Protein AF-A0A712HR79-F1 (afdb_monomer)

Foldseek 3Di:
DVVVVVVVVVVVVVVPPPDDDDQQPQAPAEDEDDADPDPVRNVVSVVVQVVSVVSHHHYDDHD

Secondary structure (DSSP, 8-state):
-HHHHHHHHHHHHHHT---PPPPPTTTT-EE-----SSHHHHHHHHHHHHHHHHTT-EEPPP-

Nearest PDB structures (foldseek):
  7pu4-assembly2_C  TM=6.468E-01  e=4.696E+00  Thermotoga maritima MSB8
  2qb5-assembly2_B  TM=6.551E-01  e=8.770E+00  Homo sapiens

Structure (mmCIF, N/CA/C/O backbone):
data_AF-A0A712HR79-F1
#
_entry.id   AF-A0A712HR79-F1
#
loop_
_atom_site.group_PDB
_atom_site.id
_atom_site.type_symbol
_atom_site.label_atom_id
_atom_site.label_alt_id
_atom_site.label_comp_id
_atom_site.label_asym_id
_atom_site.label_entity_id
_atom_site.label_seq_id
_atom_site.pdbx_PDB_ins_code
_atom_site.Cartn_x
_atom_site.Cartn_y
_atom_site.Cartn_z
_atom_site.occupancy
_atom_site.B_iso_or_equiv
_atom_site.auth_seq_id
_atom_site.auth_comp_id
_atom_site.auth_asym_id
_atom_site.auth_atom_id
_atom_site.pdbx_PDB_model_num
ATOM 1 N N . MET A 1 1 ? 31.986 14.870 -44.380 1.00 62.59 1 MET A N 1
ATOM 2 C CA . MET A 1 1 ? 32.369 13.740 -43.500 1.00 62.59 1 MET A CA 1
ATOM 3 C C . MET A 1 1 ? 32.218 14.067 -42.013 1.00 62.59 1 MET A C 1
ATOM 5 O O . MET A 1 1 ? 31.506 13.341 -41.341 1.00 62.59 1 MET A O 1
ATOM 9 N N . ARG A 1 2 ? 32.785 15.167 -41.488 1.00 71.62 2 ARG A N 1
ATOM 10 C CA . ARG A 1 2 ? 32.679 15.536 -40.053 1.00 71.62 2 ARG A CA 1
ATOM 11 C C . ARG A 1 2 ? 31.234 15.743 -39.562 1.00 71.62 2 ARG A C 1
ATOM 13 O O . ARG A 1 2 ? 30.864 15.205 -38.529 1.00 71.62 2 ARG A O 1
ATOM 20 N N . HIS A 1 3 ? 30.400 16.445 -40.331 1.00 67.44 3 HIS A N 1
ATOM 21 C CA . HIS A 1 3 ? 28.989 16.667 -39.974 1.00 67.44 3 HIS A CA 1
ATOM 22 C C . HIS A 1 3 ? 28.160 15.381 -39.983 1.00 67.44 3 HIS A C 1
ATOM 24 O O . HIS A 1 3 ? 27.338 15.185 -39.100 1.00 67.44 3 HIS A O 1
ATOM 30 N N . THR A 1 4 ? 28.414 14.477 -40.930 1.00 76.38 4 THR A N 1
ATOM 31 C CA . THR A 1 4 ? 27.735 13.176 -41.016 1.00 76.38 4 THR A CA 1
ATOM 32 C C . THR A 1 4 ? 27.998 12.324 -39.775 1.00 76.38 4 THR A C 1
ATOM 34 O O . THR A 1 4 ? 27.077 11.702 -39.262 1.00 76.38 4 THR A O 1
ATOM 37 N N . VAL A 1 5 ? 29.230 12.348 -39.254 1.00 77.69 5 VAL A N 1
ATOM 38 C CA . VAL A 1 5 ? 29.601 11.644 -38.015 1.00 77.69 5 VAL A CA 1
ATOM 39 C C . VAL A 1 5 ? 28.904 12.259 -36.799 1.00 77.69 5 VAL A C 1
ATOM 41 O O . VAL A 1 5 ? 28.373 11.525 -35.975 1.00 77.69 5 VAL A O 1
ATOM 44 N N . ILE A 1 6 ? 28.837 13.592 -36.722 1.00 81.12 6 ILE A N 1
ATOM 45 C CA . ILE A 1 6 ? 28.149 14.308 -35.633 1.00 81.12 6 ILE A CA 1
ATOM 46 C C . ILE A 1 6 ? 26.634 14.044 -35.657 1.00 81.12 6 ILE A C 1
ATOM 48 O O . ILE A 1 6 ? 26.028 13.795 -34.617 1.00 81.12 6 ILE A O 1
ATOM 52 N N . PHE A 1 7 ? 26.010 14.059 -36.837 1.00 82.44 7 PHE A N 1
ATOM 53 C CA . PHE A 1 7 ? 24.586 13.747 -36.973 1.00 82.44 7 PHE A CA 1
ATOM 54 C C . PHE A 1 7 ? 24.287 12.280 -36.657 1.00 82.44 7 PHE A C 1
ATOM 56 O O . PHE A 1 7 ? 23.306 11.997 -35.974 1.00 82.44 7 PHE A O 1
ATOM 63 N N . ALA A 1 8 ? 25.144 11.351 -37.087 1.00 82.44 8 ALA A N 1
ATOM 64 C CA . ALA A 1 8 ? 24.993 9.935 -36.767 1.00 82.44 8 ALA A CA 1
ATOM 65 C C . ALA A 1 8 ? 25.112 9.671 -35.258 1.00 82.44 8 ALA A C 1
ATOM 67 O O . ALA A 1 8 ? 24.312 8.917 -34.707 1.00 82.44 8 ALA A O 1
ATOM 68 N N . SER A 1 9 ? 26.053 10.327 -34.567 1.00 77.50 9 SER A N 1
ATOM 69 C CA . SER A 1 9 ? 26.193 10.177 -33.116 1.00 77.50 9 SER A CA 1
ATOM 70 C C . SER A 1 9 ? 25.021 10.793 -32.348 1.00 77.50 9 SER A C 1
ATOM 72 O O . SER A 1 9 ? 24.562 10.202 -31.378 1.00 77.50 9 SER A O 1
ATOM 74 N N . ALA A 1 10 ? 24.496 11.941 -32.792 1.00 80.69 10 ALA A N 1
ATOM 75 C CA . ALA A 1 10 ? 23.312 12.556 -32.189 1.00 80.69 10 ALA A CA 1
ATOM 76 C C . ALA A 1 10 ? 22.038 11.722 -32.414 1.00 80.69 10 ALA A C 1
ATOM 78 O O . ALA A 1 10 ? 21.198 11.615 -31.530 1.00 80.69 10 ALA A O 1
ATOM 79 N N . PHE A 1 11 ? 21.889 11.088 -33.578 1.00 81.38 11 PHE A N 1
ATOM 80 C CA . PHE A 1 11 ? 20.749 10.208 -33.836 1.00 81.38 11 PHE A CA 1
ATOM 81 C C . PHE A 1 11 ? 20.814 8.919 -33.001 1.00 81.38 11 PHE A C 1
ATOM 83 O O . PHE A 1 11 ? 19.797 8.469 -32.477 1.00 81.38 11 PHE A O 1
ATOM 90 N N . ALA A 1 12 ? 22.014 8.360 -32.811 1.00 79.00 12 ALA A N 1
ATOM 91 C CA . ALA A 1 12 ? 22.218 7.177 -31.978 1.00 79.00 12 ALA A CA 1
ATOM 92 C C . ALA A 1 12 ? 21.803 7.404 -30.512 1.00 79.00 12 ALA A C 1
ATOM 94 O O . ALA A 1 12 ? 21.200 6.514 -29.915 1.00 79.00 12 ALA A O 1
ATOM 95 N N . THR A 1 13 ? 22.049 8.593 -29.944 1.00 76.00 13 THR A N 1
ATOM 96 C CA . THR A 1 13 ? 21.644 8.902 -28.560 1.00 76.00 13 THR A CA 1
ATOM 97 C C . THR A 1 13 ? 20.128 9.052 -28.398 1.00 76.00 13 THR A C 1
ATOM 99 O O . THR A 1 13 ? 19.594 8.663 -27.359 1.00 76.00 13 THR A O 1
ATOM 102 N N . LEU A 1 14 ? 19.416 9.550 -29.417 1.00 76.69 14 LEU A N 1
ATOM 103 C CA . LEU A 1 14 ? 17.950 9.650 -29.409 1.00 76.69 14 LEU A CA 1
ATOM 104 C C . LEU A 1 14 ? 17.255 8.280 -29.433 1.00 76.69 14 LEU A C 1
ATOM 106 O O . LEU A 1 14 ? 16.232 8.110 -28.775 1.00 76.69 14 LEU A O 1
ATOM 110 N N . VAL A 1 15 ? 17.809 7.296 -30.148 1.00 73.12 15 VAL A N 1
ATOM 111 C CA . VAL A 1 15 ? 17.225 5.942 -30.237 1.00 73.12 15 VAL A CA 1
ATOM 112 C C . VAL A 1 15 ? 17.388 5.158 -28.929 1.00 73.12 15 VAL A C 1
ATOM 114 O O . VAL A 1 15 ? 16.537 4.342 -28.589 1.00 73.12 15 VAL A O 1
ATOM 117 N N . THR A 1 16 ? 18.441 5.425 -28.153 1.00 68.19 16 THR A N 1
ATOM 118 C CA . THR A 1 16 ? 18.693 4.742 -26.871 1.00 68.19 16 THR A CA 1
ATOM 119 C C . THR A 1 16 ? 17.902 5.297 -25.680 1.00 68.19 16 THR A C 1
ATOM 121 O O . THR A 1 16 ? 17.935 4.707 -24.604 1.00 68.19 16 THR A O 1
ATOM 124 N N . ALA A 1 17 ? 17.186 6.415 -25.835 1.00 66.50 17 ALA A N 1
ATOM 125 C CA . ALA A 1 17 ? 16.553 7.141 -24.729 1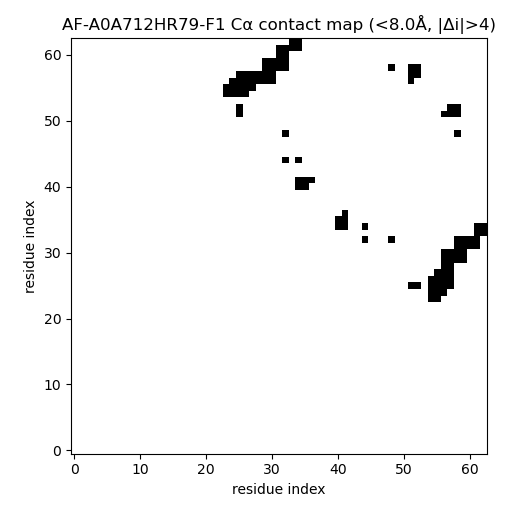.00 66.50 17 ALA A CA 1
ATOM 126 C C . ALA A 1 17 ? 15.097 6.720 -24.424 1.00 66.50 17 ALA A C 1
ATOM 128 O O . ALA A 1 17 ? 14.302 7.535 -23.952 1.00 66.50 17 ALA A O 1
ATOM 129 N N . SER A 1 18 ? 14.711 5.463 -24.665 1.00 68.06 18 SER A N 1
ATOM 130 C CA . SER A 1 18 ? 13.379 4.970 -24.289 1.00 68.06 18 SER A CA 1
ATOM 131 C C . SER A 1 18 ? 13.308 4.673 -22.784 1.00 68.06 18 SER A C 1
ATOM 133 O O . SER A 1 18 ? 13.451 3.530 -22.351 1.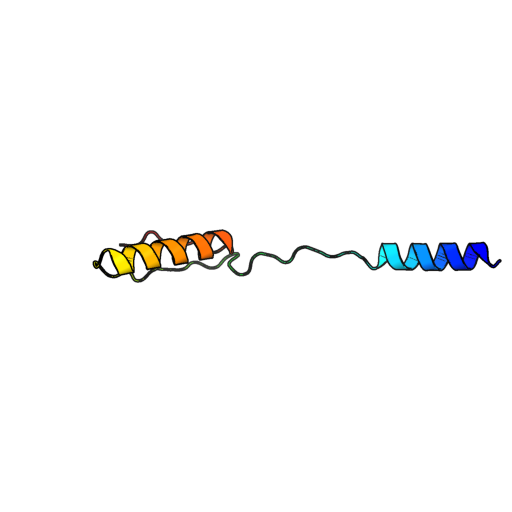00 68.06 18 SER A O 1
ATOM 135 N N . ALA A 1 19 ? 13.103 5.709 -21.970 1.00 70.44 19 ALA A N 1
ATOM 136 C CA . ALA A 1 19 ? 12.745 5.552 -20.565 1.00 70.44 19 ALA A CA 1
ATOM 137 C C . ALA A 1 19 ? 11.254 5.192 -20.470 1.00 70.44 19 ALA A C 1
ATOM 139 O O . ALA A 1 19 ? 10.385 6.056 -20.576 1.00 70.44 19 ALA A O 1
ATOM 140 N N . PHE A 1 20 ? 10.950 3.906 -20.303 1.00 75.12 20 PHE A N 1
ATOM 141 C CA . PHE A 1 20 ? 9.591 3.473 -19.989 1.00 75.12 20 PHE A CA 1
ATOM 142 C C . PHE A 1 20 ? 9.306 3.743 -18.514 1.00 75.12 20 PHE A C 1
ATOM 144 O O . PHE A 1 20 ? 10.113 3.405 -17.646 1.00 75.12 20 PHE A O 1
ATOM 151 N N . ALA A 1 21 ? 8.157 4.353 -18.229 1.00 75.12 21 ALA A N 1
ATOM 152 C CA . ALA A 1 21 ? 7.672 4.446 -16.862 1.00 75.12 21 ALA A CA 1
ATOM 153 C C . ALA A 1 21 ? 7.475 3.023 -16.323 1.00 75.12 21 ALA A C 1
ATOM 155 O O . ALA A 1 21 ? 6.774 2.218 -16.939 1.00 75.12 21 ALA A O 1
ATOM 156 N N . ALA A 1 22 ? 8.121 2.708 -15.202 1.00 82.69 22 ALA A N 1
ATOM 157 C CA . ALA A 1 22 ? 7.874 1.453 -14.513 1.00 82.69 22 ALA A CA 1
ATOM 158 C C . ALA A 1 22 ? 6.418 1.410 -14.029 1.00 82.69 22 ALA A C 1
AT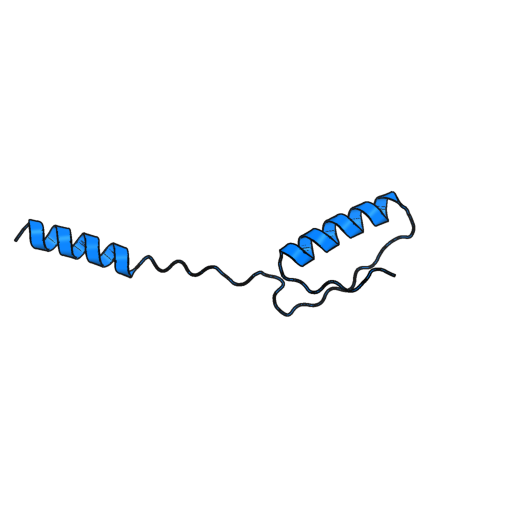OM 160 O O . ALA A 1 22 ? 5.844 2.441 -13.663 1.00 82.69 22 ALA A O 1
ATOM 161 N N . ASP A 1 23 ? 5.835 0.213 -14.012 1.00 88.69 23 ASP A N 1
ATOM 162 C CA . ASP A 1 23 ? 4.557 -0.004 -13.345 1.00 88.69 23 ASP A CA 1
ATOM 163 C C . ASP A 1 23 ? 4.658 0.391 -11.863 1.00 88.69 23 ASP A C 1
ATOM 165 O O . ASP A 1 23 ? 5.711 0.264 -11.229 1.00 88.69 23 ASP A O 1
ATOM 169 N N . LEU A 1 24 ? 3.544 0.863 -11.301 1.00 95.12 24 LEU A N 1
ATOM 170 C CA . LEU A 1 24 ? 3.471 1.166 -9.877 1.00 95.12 24 LEU A CA 1
ATOM 171 C C . LEU A 1 24 ? 3.722 -0.107 -9.045 1.00 95.12 24 LEU A C 1
ATOM 173 O O . LEU A 1 24 ? 3.208 -1.174 -9.398 1.00 95.12 24 LEU A O 1
ATOM 177 N N . PRO A 1 25 ? 4.456 -0.012 -7.921 1.00 95.00 25 PRO A N 1
ATOM 178 C CA . PRO A 1 25 ? 4.900 -1.184 -7.162 1.00 95.00 25 PRO A CA 1
ATOM 179 C C . PRO A 1 25 ? 3.752 -2.010 -6.562 1.00 95.00 25 PRO A C 1
ATOM 181 O O . PRO A 1 25 ? 3.938 -3.186 -6.267 1.00 95.00 25 PRO A O 1
ATOM 184 N N . GLY A 1 26 ? 2.568 -1.420 -6.386 1.00 96.06 26 GLY A N 1
ATOM 185 C CA . GLY A 1 26 ? 1.384 -2.096 -5.862 1.00 96.06 26 GLY A CA 1
ATOM 186 C C . GLY A 1 26 ? 0.491 -2.765 -6.903 1.00 96.06 26 GLY A C 1
ATOM 187 O O . GLY A 1 26 ? -0.505 -3.380 -6.524 1.00 96.06 26 GLY A O 1
ATOM 188 N N . LYS A 1 27 ? 0.804 -2.654 -8.201 1.00 95.94 27 LYS A N 1
ATOM 189 C CA . LYS A 1 27 ? -0.057 -3.160 -9.279 1.00 95.94 27 LYS A CA 1
ATOM 190 C C . LYS A 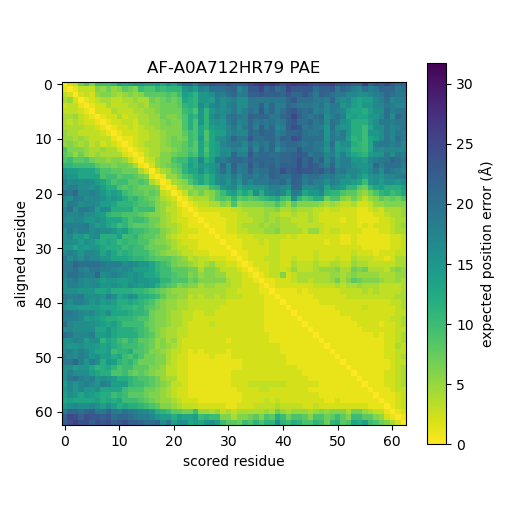1 27 ? -0.358 -4.651 -9.087 1.00 95.94 27 LYS A C 1
ATOM 192 O O . LYS A 1 27 ? 0.542 -5.484 -9.094 1.00 95.94 27 LYS A O 1
ATOM 197 N N . GLY A 1 28 ? -1.643 -4.981 -8.946 1.00 96.31 28 GLY A N 1
ATOM 198 C CA . GLY A 1 28 ? -2.116 -6.357 -8.754 1.00 96.31 28 GLY A CA 1
ATOM 199 C C . GLY A 1 28 ? -1.980 -6.902 -7.327 1.00 96.31 28 GLY A C 1
ATOM 200 O O . GLY A 1 28 ? -2.262 -8.077 -7.112 1.00 96.31 28 GLY A O 1
ATOM 201 N N . ILE A 1 29 ? -1.576 -6.077 -6.355 1.00 97.50 29 ILE A N 1
ATOM 202 C CA . ILE A 1 29 ? -1.445 -6.468 -4.948 1.00 97.50 29 ILE A CA 1
ATOM 203 C C . ILE A 1 29 ? -2.611 -5.891 -4.141 1.00 97.50 29 ILE A C 1
ATOM 205 O O . ILE A 1 29 ? -2.898 -4.693 -4.203 1.00 97.50 29 ILE A O 1
ATOM 209 N N . THR A 1 30 ? -3.249 -6.744 -3.338 1.00 97.69 30 THR A N 1
ATOM 210 C CA . THR A 1 30 ? -4.288 -6.346 -2.382 1.00 97.69 30 THR A CA 1
ATOM 211 C C . THR A 1 30 ? -3.736 -6.335 -0.961 1.00 97.69 30 THR A C 1
ATOM 213 O O . THR A 1 30 ? -3.080 -7.284 -0.536 1.00 97.69 30 THR A O 1
ATOM 216 N N . VAL A 1 31 ? -4.021 -5.268 -0.215 1.00 96.00 31 VAL A N 1
ATOM 217 C CA . VAL A 1 31 ? -3.613 -5.086 1.181 1.00 96.00 31 VAL A CA 1
ATOM 218 C C . VAL A 1 31 ? -4.849 -5.036 2.069 1.00 96.00 31 VAL A C 1
ATOM 220 O O . VAL A 1 31 ? -5.809 -4.322 1.776 1.00 96.00 31 VAL A O 1
ATOM 223 N N . GLN A 1 32 ? -4.799 -5.767 3.182 1.00 95.44 32 GLN A N 1
ATOM 224 C CA . GLN A 1 32 ? -5.787 -5.700 4.253 1.00 95.44 32 GLN A CA 1
ATOM 225 C C . GLN A 1 32 ? -5.209 -4.894 5.425 1.00 95.44 32 GLN A C 1
ATOM 227 O O . GLN A 1 32 ? -4.302 -5.388 6.098 1.00 95.44 32 GLN A O 1
ATOM 232 N N . PRO A 1 33 ? -5.706 -3.674 5.694 1.00 92.19 33 PRO A N 1
ATOM 233 C CA . PRO A 1 33 ? -5.283 -2.906 6.858 1.00 92.19 33 PRO A CA 1
ATOM 234 C C . PRO A 1 33 ? -5.717 -3.592 8.157 1.00 92.19 33 PRO A C 1
ATOM 236 O O . PRO A 1 33 ? -6.836 -4.104 8.248 1.00 92.19 33 PRO A O 1
ATOM 239 N N . ILE A 1 34 ? -4.845 -3.545 9.165 1.00 90.56 34 ILE A N 1
ATOM 240 C CA . ILE A 1 34 ? -5.181 -3.828 10.562 1.00 90.56 34 ILE A CA 1
ATOM 241 C C . ILE A 1 34 ? -5.193 -2.476 11.265 1.00 90.56 34 ILE A C 1
ATOM 243 O O . ILE A 1 34 ? -4.155 -1.823 11.357 1.00 90.56 34 ILE A O 1
ATOM 247 N N . GLN A 1 35 ? -6.370 -2.037 11.697 1.00 89.62 35 GLN A N 1
ATOM 248 C CA . GLN A 1 35 ? -6.566 -0.719 12.284 1.00 89.62 35 GLN A CA 1
ATOM 249 C C . GLN A 1 35 ? -6.924 -0.844 13.767 1.00 89.62 35 GLN A C 1
ATOM 251 O O . GLN A 1 35 ? -7.705 -1.705 14.163 1.00 89.62 35 GLN A O 1
ATOM 256 N N . SER A 1 36 ? -6.349 0.038 14.580 1.00 89.56 36 SER A N 1
ATOM 257 C CA . SER A 1 36 ? -6.717 0.224 15.983 1.00 89.56 36 SER A CA 1
ATOM 258 C C . SER A 1 36 ? -7.898 1.182 16.123 1.00 89.56 36 SER A C 1
ATOM 260 O O . SER A 1 36 ? -8.050 2.116 15.337 1.00 89.56 36 SER A O 1
ATOM 262 N N . THR A 1 37 ? -8.714 1.002 17.160 1.00 91.50 37 THR A N 1
ATOM 263 C CA . THR A 1 37 ? -9.867 1.873 17.447 1.00 91.50 37 THR A CA 1
ATOM 264 C C . THR A 1 37 ? -9.475 3.226 18.049 1.00 91.50 37 THR A C 1
ATOM 266 O O . THR A 1 37 ? -10.345 4.057 18.299 1.00 91.50 37 THR A O 1
ATOM 269 N N . ILE A 1 38 ? -8.186 3.457 18.316 1.00 95.12 38 ILE A N 1
ATOM 270 C CA . ILE A 1 38 ? -7.665 4.742 18.790 1.00 95.12 38 ILE A CA 1
ATOM 271 C C . ILE A 1 38 ? -7.648 5.732 17.617 1.00 95.12 38 ILE A C 1
ATOM 273 O O . ILE A 1 38 ? -7.150 5.421 16.532 1.00 95.12 38 ILE A O 1
ATOM 277 N N . SER A 1 39 ? -8.190 6.932 17.824 1.00 94.31 39 SER A N 1
ATOM 278 C CA . SER A 1 39 ? -8.386 7.940 16.772 1.00 94.31 39 SER A CA 1
ATOM 279 C C . SER A 1 39 ? -7.085 8.351 16.074 1.00 94.31 39 SER A C 1
ATOM 281 O O . SER A 1 39 ? -7.048 8.498 14.853 1.00 94.31 39 SER A O 1
ATOM 283 N N . GLU A 1 40 ? -6.001 8.510 16.828 1.00 95.00 40 GLU A N 1
ATOM 284 C CA . GLU A 1 40 ? -4.686 8.900 16.322 1.00 95.00 40 GLU A CA 1
ATOM 285 C C . GLU A 1 40 ? -4.083 7.807 15.431 1.00 95.00 40 GLU A C 1
ATOM 287 O O . GLU A 1 40 ? -3.585 8.089 14.339 1.00 95.00 40 GLU A O 1
ATOM 292 N N . GLU A 1 41 ? -4.177 6.549 15.859 1.00 94.56 41 GLU A N 1
ATOM 293 C CA . GLU A 1 41 ? -3.694 5.392 15.099 1.00 94.56 41 GLU A CA 1
ATOM 294 C C . GLU A 1 41 ? -4.568 5.134 13.864 1.00 94.56 41 GLU A C 1
ATOM 296 O O . GLU A 1 41 ? -4.056 4.811 12.791 1.00 94.56 41 GLU A O 1
ATOM 301 N N . THR A 1 42 ? -5.879 5.370 13.971 1.00 93.75 42 THR A N 1
ATOM 302 C CA . THR A 1 42 ? -6.809 5.392 12.834 1.00 93.75 42 THR A CA 1
ATOM 303 C C . THR A 1 42 ? -6.371 6.420 11.797 1.00 93.75 42 THR A C 1
ATOM 305 O O . THR A 1 42 ? -6.235 6.096 10.617 1.00 93.75 42 THR A O 1
ATOM 308 N N . PHE A 1 43 ? -6.097 7.657 12.217 1.00 93.88 43 PHE A N 1
ATOM 309 C CA . PHE A 1 43 ? -5.655 8.709 11.308 1.00 93.88 43 PHE A CA 1
ATOM 310 C C . PHE A 1 43 ? -4.353 8.330 10.586 1.00 93.88 43 PHE A C 1
ATOM 312 O O . PHE A 1 43 ? -4.266 8.462 9.362 1.00 93.88 43 PHE A 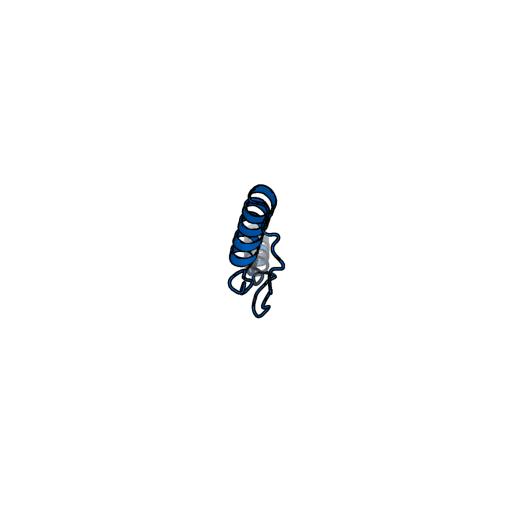O 1
ATOM 319 N N . GLN A 1 44 ? -3.371 7.787 11.311 1.00 95.38 44 GLN A N 1
ATOM 320 C CA . GLN A 1 44 ? -2.119 7.294 10.727 1.00 95.38 44 GLN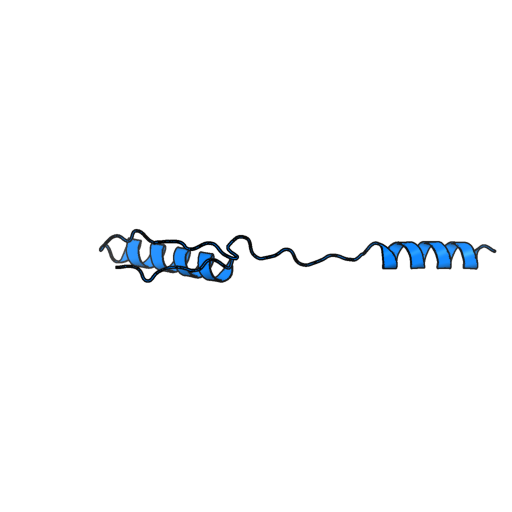 A CA 1
ATOM 321 C C . GLN A 1 44 ? -2.357 6.143 9.738 1.00 95.38 44 GLN A C 1
ATOM 323 O O . GLN A 1 44 ? -1.823 6.161 8.628 1.00 95.38 44 GLN A O 1
ATOM 328 N N . THR A 1 45 ? -3.215 5.185 10.093 1.00 95.12 45 THR A N 1
ATOM 329 C CA . THR A 1 45 ? -3.575 4.052 9.225 1.00 95.12 45 THR A CA 1
ATOM 330 C C . THR A 1 45 ? -4.216 4.531 7.924 1.00 95.12 45 THR A C 1
ATOM 332 O O . THR A 1 45 ? -3.8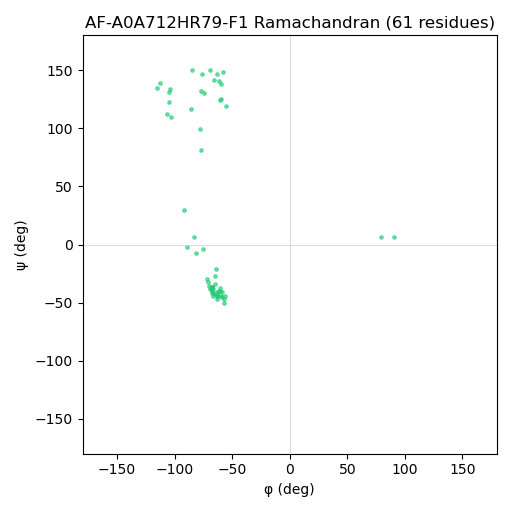91 4.030 6.846 1.00 95.12 45 THR A O 1
ATOM 335 N N . LEU A 1 46 ? -5.077 5.551 7.987 1.00 94.00 46 LEU A N 1
ATOM 336 C CA . LEU A 1 46 ? -5.699 6.145 6.804 1.00 94.00 46 LEU A CA 1
ATOM 337 C C . LEU A 1 46 ? -4.685 6.882 5.918 1.00 94.00 46 LEU A C 1
ATOM 339 O O . LEU A 1 46 ? -4.797 6.824 4.693 1.00 94.00 46 LEU A O 1
ATOM 343 N N . LEU A 1 47 ? -3.683 7.550 6.501 1.00 95.94 47 LEU A N 1
ATOM 344 C CA . LEU A 1 47 ? -2.601 8.171 5.729 1.00 95.94 47 LEU A CA 1
ATOM 345 C C . LEU A 1 47 ? -1.782 7.126 4.967 1.00 95.94 47 LEU A C 1
ATOM 347 O O . LEU A 1 47 ? -1.551 7.289 3.768 1.00 95.94 47 LEU A O 1
ATOM 351 N N . VAL A 1 48 ? -1.390 6.041 5.639 1.00 95.94 48 VAL A N 1
ATOM 352 C CA . VAL A 1 48 ? -0.638 4.942 5.016 1.00 95.94 48 VAL A CA 1
ATOM 353 C C . VAL A 1 48 ? -1.471 4.267 3.928 1.00 95.94 48 VAL A C 1
ATOM 355 O O . VAL A 1 48 ? -0.978 4.066 2.821 1.00 95.94 48 VAL A O 1
ATOM 358 N N . SER A 1 49 ? -2.751 3.998 4.195 1.00 96.00 49 SER A N 1
ATOM 359 C CA . SER A 1 49 ? -3.671 3.387 3.225 1.00 96.00 49 SER A CA 1
ATOM 360 C C . SER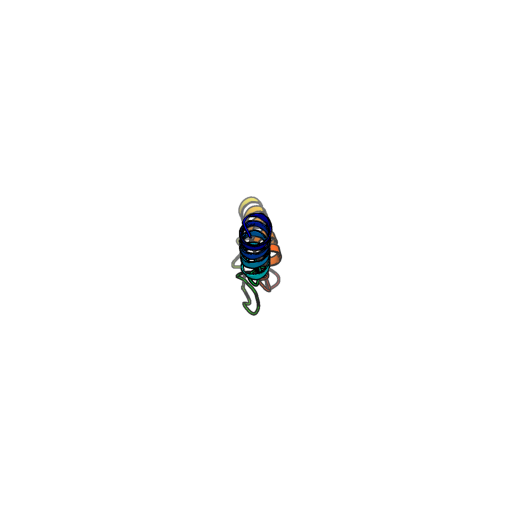 A 1 49 ? -3.768 4.215 1.941 1.00 96.00 49 SER A C 1
ATOM 362 O O . SER A 1 49 ? -3.570 3.688 0.850 1.00 96.00 49 SER A O 1
ATOM 364 N N . ARG A 1 50 ? -3.944 5.538 2.057 1.00 95.94 50 ARG A N 1
ATOM 365 C CA . ARG A 1 50 ? -3.975 6.449 0.897 1.00 95.94 50 ARG A CA 1
ATOM 366 C C . ARG A 1 50 ? -2.645 6.512 0.147 1.00 95.94 50 ARG A C 1
ATOM 368 O O . ARG A 1 50 ? -2.630 6.693 -1.069 1.00 95.94 50 ARG A O 1
ATOM 375 N N . ALA A 1 51 ? -1.518 6.404 0.850 1.00 97.25 51 ALA A N 1
ATOM 376 C CA . ALA A 1 51 ? -0.208 6.347 0.209 1.00 97.25 51 ALA A CA 1
ATOM 377 C C . ALA A 1 51 ? -0.039 5.049 -0.598 1.00 97.25 51 ALA A C 1
ATOM 379 O O . ALA A 1 51 ? 0.433 5.099 -1.731 1.00 97.25 51 ALA A O 1
ATOM 380 N N . LEU A 1 52 ? -0.485 3.910 -0.058 1.00 97.25 52 LEU A N 1
ATOM 381 C CA . LEU A 1 52 ? -0.483 2.626 -0.761 1.00 97.25 52 LEU A CA 1
ATOM 382 C C . LEU A 1 52 ? -1.398 2.652 -1.994 1.00 97.25 52 LEU A C 1
ATOM 384 O O . LEU A 1 52 ? -0.982 2.231 -3.068 1.00 97.25 52 LEU A O 1
ATOM 388 N N . GLU A 1 53 ? -2.592 3.234 -1.907 1.00 96.62 53 GLU A N 1
ATOM 389 C CA . GLU A 1 53 ? -3.452 3.423 -3.087 1.00 96.62 53 GLU A CA 1
ATOM 390 C C . GLU A 1 53 ? -2.735 4.216 -4.193 1.00 96.62 53 GLU A C 1
ATOM 392 O O . GLU A 1 53 ? -2.735 3.815 -5.357 1.00 96.62 53 GLU A O 1
ATOM 397 N N . LYS A 1 54 ? -2.034 5.302 -3.834 1.00 96.81 54 LYS A N 1
ATOM 398 C CA . LYS A 1 54 ? -1.222 6.081 -4.790 1.00 96.81 54 LYS A CA 1
ATOM 399 C C . LYS A 1 54 ? -0.045 5.298 -5.371 1.00 96.81 54 LYS A C 1
ATOM 401 O O . LYS A 1 54 ? 0.385 5.588 -6.484 1.00 96.81 54 LYS A O 1
ATOM 406 N N . LEU A 1 55 ? 0.465 4.317 -4.635 1.00 97.06 55 LEU A N 1
ATOM 407 C CA . LEU A 1 55 ? 1.491 3.380 -5.088 1.00 97.06 55 LEU A CA 1
ATOM 408 C C . LEU A 1 55 ? 0.908 2.197 -5.882 1.00 97.06 55 LEU A C 1
ATOM 410 O O . LEU A 1 55 ? 1.653 1.282 -6.227 1.00 97.06 55 LEU A O 1
ATOM 414 N N 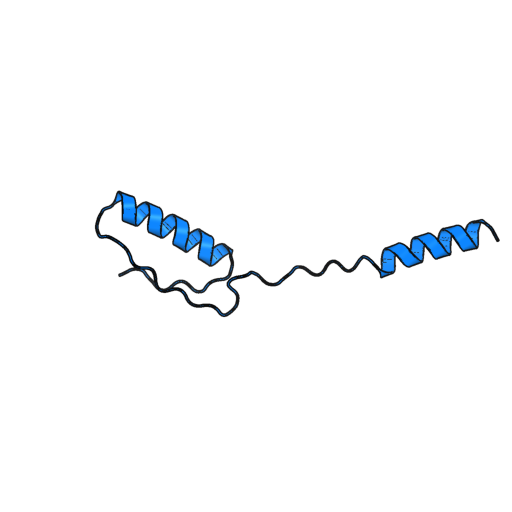. GLY A 1 56 ? -0.392 2.206 -6.195 1.00 97.06 56 GLY A N 1
ATOM 415 C CA . GLY A 1 56 ? -1.047 1.239 -7.078 1.00 97.06 56 GLY A CA 1
ATOM 416 C C . GLY A 1 56 ? -1.610 -0.003 -6.385 1.00 97.06 56 GLY A C 1
ATOM 417 O O . GLY A 1 56 ? -2.054 -0.913 -7.082 1.00 97.06 56 GLY A O 1
ATOM 418 N N . TYR A 1 57 ? -1.595 -0.057 -5.050 1.00 98.00 57 TYR A N 1
ATOM 419 C CA . TYR A 1 57 ? -2.180 -1.161 -4.286 1.00 98.00 57 TYR A CA 1
ATOM 420 C C . TYR A 1 57 ? -3.709 -1.058 -4.252 1.00 98.00 57 TYR A C 1
ATOM 422 O O . TYR A 1 57 ? -4.272 0.033 -4.168 1.00 98.00 57 TYR A O 1
ATOM 430 N N . THR A 1 58 ? -4.389 -2.204 -4.229 1.00 97.81 58 THR A N 1
ATOM 431 C CA . THR A 1 58 ? -5.806 -2.269 -3.841 1.00 97.81 58 THR A CA 1
ATOM 432 C C . THR A 1 58 ? -5.883 -2.376 -2.324 1.00 97.81 58 THR A C 1
ATOM 434 O O . THR A 1 58 ? -5.409 -3.358 -1.760 1.00 97.81 58 THR A O 1
ATOM 437 N N . VAL A 1 59 ? -6.459 -1.387 -1.646 1.00 96.88 59 VAL A N 1
ATOM 438 C CA . VAL A 1 59 ? -6.576 -1.400 -0.183 1.00 96.88 59 VAL A CA 1
ATOM 439 C C . VAL A 1 59 ? -8.011 -1.729 0.211 1.00 96.88 59 VAL A C 1
ATOM 441 O O . VAL A 1 59 ? -8.952 -1.051 -0.198 1.00 96.88 59 VAL A O 1
ATOM 444 N N . ASN A 1 60 ? -8.191 -2.788 0.998 1.00 95.19 60 ASN A N 1
ATOM 445 C CA . ASN A 1 60 ? -9.503 -3.140 1.528 1.00 95.19 60 ASN A CA 1
ATOM 446 C C . ASN A 1 60 ? -9.959 -2.105 2.558 1.00 95.19 60 ASN A C 1
ATOM 448 O O . ASN A 1 60 ? -9.147 -1.513 3.270 1.00 95.19 60 ASN A O 1
ATOM 452 N N . LYS A 1 61 ? -11.278 -1.920 2.675 1.00 85.94 61 LYS A N 1
ATOM 453 C CA . LYS A 1 61 ? -11.842 -0.997 3.658 1.00 85.94 61 LYS A CA 1
ATOM 454 C C . LYS A 1 61 ? -11.429 -1.434 5.076 1.00 85.94 61 LYS A C 1
ATOM 456 O O . LYS A 1 61 ? -11.684 -2.589 5.431 1.00 85.94 61 LYS A O 1
ATOM 461 N N . PRO A 1 62 ? -10.812 -0.548 5.877 1.00 73.12 62 PRO A N 1
ATOM 462 C CA . PRO A 1 62 ? -10.538 -0.842 7.276 1.00 73.12 62 PRO A CA 1
ATOM 463 C C . PRO A 1 62 ? -11.850 -1.114 8.024 1.00 73.12 62 PRO A C 1
ATOM 465 O O . PRO A 1 62 ? -12.851 -0.441 7.760 1.00 73.12 62 PRO A O 1
ATOM 468 N N . SER A 1 63 ? -11.846 -2.132 8.888 1.00 66.88 63 SER A N 1
ATOM 469 C CA . SER A 1 63 ? -12.978 -2.490 9.761 1.00 66.88 63 SER A CA 1
ATOM 470 C C . SER A 1 63 ? -12.944 -1.709 11.065 1.00 66.88 63 SER A C 1
ATOM 472 O O . SER A 1 63 ? -11.819 -1.427 11.532 1.00 66.88 63 SER A O 1
#

pLDDT: mean 87.15, std 10.63, range [62.59, 98.0]

Sequence (63 aa):
MRHTVIFASAFATLVTASAFAADLPGKGITVQPIQSTISEETFQTLLVSRALEKLGYTVNKPS

Radius of gyration: 23.28 Å; Cα contacts (8 Å, |Δi|>4): 54; chains: 1; bounding box: 46×23×62 Å

Solvent-accessible surface area (backbone atoms only — not comparable to full-atom values): 3888 Å² total; per-residue (Å²): 109,73,65,58,54,53,52,52,54,56,51,53,57,64,72,72,62,78,79,74,83,74,78,52,89,21,62,94,41,77,45,79,64,86,65,55,93,48,69,70,55,36,52,52,49,53,53,52,50,54,51,41,44,76,36,40,26,46,70,50,83,69,118

Mean predicted aligned error: 8.49 Å

Organism: Salmonella enterica I (NCBI:txid59201)